Protein AF-P74249-F1 (afdb_monomer)

Mean predicted aligned error: 11.39 Å

pLDDT: mean 85.68, std 11.91, range [49.97, 97.62]

Sequence (117 aa):
MSPPLPLLLPSSQTAVSQDLPASPNYFRPVFFSTFLTIFLAEMGDKTQLSTLLISAESQSPWVVFAGSALALISTSLLGVSLGYWIARRLDPQILDFSVALLLLLIAGLLMGDVVSA

Organism: Synechocystis sp. (strain ATCC 27184 / PCC 6803 / Kazusa) (NCBI:txid1111708)

Radius of gyration: 23.81 Å; Cα contacts (8 Å, |Δi|>4): 15; chains: 1; bounding box: 55×39×74 Å

Foldseek 3Di:
DDDPDPPPDPPDDDPVCPVVDPDPDCVVVVVVVVCVVVCVVCPPPPLVVVLVVCLVPDPCNVVSVVVSVVVVVVVVVVVVVVVVVVVVVDDPVVVVVVVVVVVVVVVVVVVVVVVVD

Structure (mmCIF, N/CA/C/O backbone):
data_AF-P74249-F1
#
_entry.id   AF-P74249-F1
#
loop_
_atom_site.group_PDB
_atom_site.id
_atom_site.type_symbol
_atom_site.label_atom_id
_atom_site.label_alt_id
_atom_site.label_comp_id
_atom_site.label_asym_id
_atom_site.label_entity_id
_atom_site.label_seq_id
_atom_site.pdbx_PDB_ins_code
_atom_site.Cartn_x
_atom_site.Cartn_y
_atom_site.Cartn_z
_atom_site.occupancy
_atom_site.B_iso_or_equiv
_atom_site.auth_seq_id
_atom_site.auth_comp_id
_atom_site.auth_asym_id
_atom_site.auth_atom_id
_atom_site.pdbx_PDB_model_num
ATOM 1 N N . MET A 1 1 ? 41.180 -18.998 -50.262 1.00 66.69 1 MET A N 1
ATOM 2 C CA . MET A 1 1 ? 39.870 -18.436 -49.874 1.00 66.69 1 MET A CA 1
ATOM 3 C C . MET A 1 1 ? 39.304 -19.320 -48.780 1.00 66.69 1 MET A C 1
ATOM 5 O O . MET A 1 1 ? 38.810 -20.397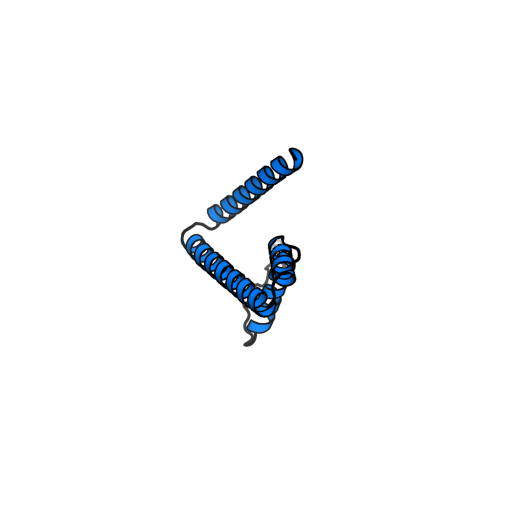 -49.081 1.00 66.69 1 MET A O 1
ATOM 9 N N . SER A 1 2 ? 39.490 -18.942 -47.517 1.00 71.56 2 SER A N 1
ATOM 10 C CA . SER A 1 2 ? 38.804 -19.592 -46.397 1.00 71.56 2 SER A CA 1
ATOM 11 C C . SER A 1 2 ? 37.322 -19.196 -46.428 1.00 71.56 2 SER A C 1
ATOM 13 O O . SER A 1 2 ? 37.023 -18.047 -46.767 1.00 71.56 2 SER A O 1
ATOM 15 N N . PRO A 1 3 ? 36.388 -20.111 -46.120 1.00 73.88 3 PRO A N 1
ATOM 16 C CA . PRO A 1 3 ? 34.991 -19.733 -45.947 1.00 73.88 3 PRO A CA 1
ATOM 17 C C . PRO A 1 3 ? 34.874 -18.707 -44.801 1.00 73.88 3 PRO A C 1
ATOM 19 O O . PRO A 1 3 ? 35.666 -18.772 -43.853 1.00 73.88 3 PRO A O 1
ATOM 22 N N . PRO A 1 4 ? 33.930 -17.750 -44.866 1.00 72.62 4 PRO A N 1
ATOM 23 C CA . PRO A 1 4 ? 33.693 -16.827 -43.762 1.00 72.62 4 PRO A CA 1
ATOM 24 C C . PRO A 1 4 ? 33.291 -17.616 -42.508 1.00 72.62 4 PRO A C 1
ATOM 26 O O . PRO A 1 4 ? 32.496 -18.553 -42.590 1.00 72.62 4 PRO A O 1
ATOM 29 N N . LEU A 1 5 ? 33.871 -17.256 -41.357 1.00 79.25 5 LEU A N 1
ATOM 30 C CA . LEU A 1 5 ? 33.552 -17.878 -40.069 1.00 79.25 5 LEU A CA 1
ATOM 31 C C . LEU A 1 5 ? 32.036 -17.794 -39.803 1.00 79.25 5 LEU A C 1
ATOM 33 O O . LEU A 1 5 ? 31.456 -16.722 -39.998 1.00 79.25 5 LEU A O 1
ATOM 37 N N . PRO A 1 6 ? 31.389 -18.872 -39.322 1.00 74.06 6 PRO A N 1
ATOM 38 C CA . PRO A 1 6 ? 30.015 -18.789 -38.857 1.00 74.06 6 PRO A CA 1
ATOM 39 C C . PRO A 1 6 ? 29.952 -17.839 -37.658 1.00 74.06 6 PRO A C 1
ATOM 41 O O . PRO A 1 6 ? 30.642 -18.026 -36.656 1.00 74.06 6 PRO A O 1
ATOM 44 N N . LEU A 1 7 ? 29.140 -16.793 -37.794 1.00 75.44 7 LEU A N 1
ATOM 45 C CA . LEU A 1 7 ? 28.845 -15.828 -36.744 1.00 75.44 7 LEU A CA 1
ATOM 46 C C . LEU A 1 7 ? 28.206 -16.598 -35.577 1.00 75.44 7 LEU A C 1
ATOM 48 O O . LEU A 1 7 ? 27.080 -17.083 -35.695 1.00 75.44 7 LEU A O 1
ATOM 52 N N . LEU A 1 8 ? 28.935 -16.754 -34.470 1.00 71.69 8 LEU A N 1
ATOM 53 C CA . LEU A 1 8 ? 28.387 -17.254 -33.211 1.00 71.69 8 LEU A CA 1
ATOM 54 C C . LEU A 1 8 ? 27.353 -16.237 -32.720 1.00 71.69 8 LEU A C 1
ATOM 56 O O . LEU A 1 8 ? 27.682 -15.269 -32.038 1.00 71.69 8 LEU A O 1
ATOM 60 N N . LEU A 1 9 ? 26.098 -16.431 -33.118 1.00 69.88 9 LEU A N 1
ATOM 61 C CA . LEU A 1 9 ? 24.970 -15.760 -32.491 1.00 69.88 9 LEU A CA 1
ATOM 62 C C . LEU A 1 9 ? 25.000 -16.130 -31.000 1.00 69.88 9 LEU A C 1
ATOM 64 O O . LE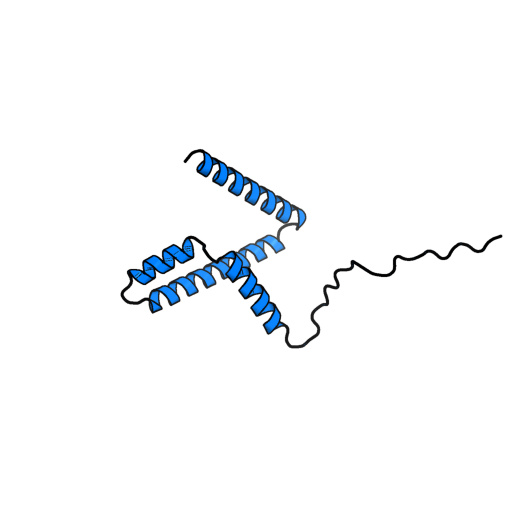U A 1 9 ? 25.159 -17.314 -30.689 1.00 69.88 9 LEU A O 1
ATOM 68 N N . PRO A 1 10 ? 24.870 -15.166 -30.074 1.00 67.56 10 PRO A N 1
ATOM 69 C CA . PRO A 1 10 ? 24.841 -15.468 -28.652 1.00 67.56 10 PRO A CA 1
ATOM 70 C C . PRO A 1 10 ? 23.627 -16.355 -28.365 1.00 67.56 10 PRO A C 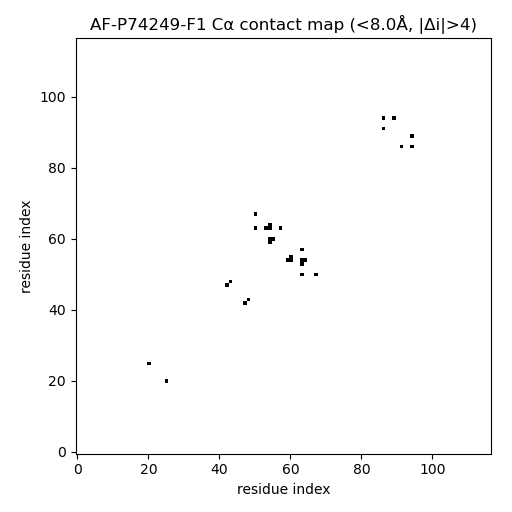1
ATOM 72 O O . PRO A 1 10 ? 22.475 -15.925 -28.417 1.00 67.56 10 PRO A O 1
ATOM 75 N N . SER A 1 11 ? 23.893 -17.630 -28.100 1.00 64.06 11 SER A N 1
ATOM 76 C CA . SER A 1 11 ? 22.898 -18.589 -27.655 1.00 64.06 11 SER A CA 1
ATOM 77 C C . SER A 1 11 ? 22.524 -18.273 -26.210 1.00 64.06 11 SER A C 1
ATOM 79 O O . SER A 1 11 ? 23.283 -18.587 -25.296 1.00 64.06 11 SER A O 1
ATOM 81 N N . SER A 1 12 ? 21.318 -17.727 -26.035 1.00 63.97 12 SER A N 1
ATOM 82 C CA . SER A 1 12 ? 20.478 -17.795 -24.829 1.00 63.97 12 SER A CA 1
ATOM 83 C C . SER A 1 12 ? 21.000 -17.166 -23.524 1.00 63.97 12 SER A C 1
ATOM 85 O O . SER A 1 12 ? 21.996 -17.617 -22.965 1.00 63.97 12 SER A O 1
ATOM 87 N N . GLN A 1 13 ? 20.144 -16.290 -22.962 1.00 55.94 13 GLN A N 1
ATOM 88 C CA . GLN A 1 13 ? 20.117 -15.709 -21.598 1.00 55.94 13 GLN A CA 1
ATOM 89 C C . GLN A 1 13 ? 20.754 -14.307 -21.547 1.00 55.94 13 GLN A C 1
ATOM 91 O O . GLN A 1 13 ? 21.949 -14.163 -21.745 1.00 55.94 13 GLN A O 1
ATOM 96 N N . THR A 1 14 ? 20.011 -13.204 -21.405 1.00 49.97 14 THR A N 1
ATOM 97 C CA . THR A 1 14 ? 18.953 -12.946 -20.409 1.00 49.97 14 THR A CA 1
ATOM 98 C C . THR A 1 14 ? 17.772 -12.191 -21.034 1.00 49.97 14 THR A C 1
ATOM 100 O O . THR A 1 14 ? 17.486 -11.046 -20.693 1.00 49.97 14 THR A O 1
ATOM 103 N N . ALA A 1 15 ? 17.054 -12.810 -21.970 1.00 52.28 15 ALA A N 1
ATOM 104 C CA . ALA A 1 15 ? 15.657 -12.426 -22.120 1.00 52.28 15 ALA A CA 1
ATOM 105 C C . ALA A 1 15 ? 14.995 -12.883 -20.820 1.00 52.28 15 ALA A C 1
ATOM 107 O O . ALA A 1 15 ? 14.898 -14.085 -20.585 1.00 52.28 15 ALA A O 1
ATOM 108 N N . VAL A 1 16 ? 14.632 -11.949 -19.936 1.00 53.28 16 VAL A N 1
ATOM 109 C CA . VAL A 1 16 ? 13.617 -12.232 -18.921 1.00 53.28 16 VAL A CA 1
ATOM 110 C C . VAL A 1 16 ? 12.434 -12.721 -19.737 1.00 53.28 16 VAL A C 1
ATOM 112 O O . VAL A 1 16 ? 11.786 -11.924 -20.415 1.00 53.28 16 VAL A O 1
ATOM 115 N N . SER A 1 17 ? 12.227 -14.035 -19.787 1.00 51.91 17 SER A N 1
ATOM 116 C CA . SER A 1 17 ? 10.995 -14.590 -20.298 1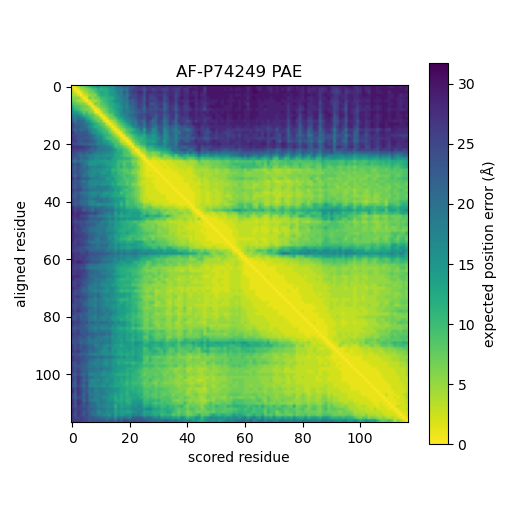.00 51.91 17 SER A CA 1
ATOM 117 C C . SER A 1 17 ? 9.941 -14.094 -19.325 1.00 51.91 17 SER A C 1
ATOM 119 O O . SER A 1 17 ? 9.703 -14.651 -18.258 1.00 51.91 17 SER A O 1
ATOM 121 N N . GLN A 1 18 ? 9.367 -12.942 -19.664 1.00 58.56 18 GLN A N 1
ATOM 122 C CA . GLN A 1 18 ? 8.068 -12.518 -19.197 1.00 58.56 18 GLN A CA 1
ATOM 123 C C . GLN A 1 18 ? 7.125 -13.550 -19.815 1.00 58.56 18 GLN A C 1
ATOM 125 O O . GLN A 1 18 ? 6.517 -13.308 -20.854 1.00 58.56 18 GLN A O 1
ATOM 130 N N . ASP A 1 19 ? 7.150 -14.765 -19.260 1.00 59.84 19 ASP A N 1
ATOM 131 C CA . ASP A 1 19 ? 6.312 -15.875 -19.661 1.00 59.84 19 ASP A CA 1
ATOM 132 C C . ASP A 1 19 ? 4.904 -15.372 -19.432 1.00 59.84 19 ASP A C 1
ATOM 134 O O . ASP A 1 19 ? 4.427 -15.337 -18.295 1.00 59.84 19 ASP A O 1
ATOM 138 N N . LEU A 1 20 ? 4.298 -14.847 -20.504 1.00 64.06 20 LEU A N 1
ATOM 139 C CA . LEU A 1 20 ? 2.982 -14.264 -20.420 1.00 64.06 20 LEU A CA 1
ATOM 140 C C . LEU A 1 20 ? 2.096 -15.404 -19.936 1.00 64.06 20 LEU A C 1
ATOM 142 O O . LEU A 1 20 ? 2.036 -16.454 -20.584 1.00 64.06 20 LEU A O 1
ATOM 146 N N . PRO A 1 21 ? 1.497 -15.247 -18.759 1.00 56.50 21 PRO A N 1
ATOM 147 C CA . PRO A 1 21 ? 0.953 -16.378 -18.066 1.00 56.50 21 PRO A CA 1
ATOM 148 C C . PRO A 1 21 ? -0.236 -16.980 -18.859 1.00 56.50 21 PRO A C 1
ATOM 150 O O . PRO A 1 21 ? -1.337 -16.438 -18.837 1.00 56.50 21 PRO A O 1
ATOM 153 N N . ALA A 1 22 ? -0.023 -18.108 -19.557 1.00 63.94 22 ALA A N 1
ATOM 154 C CA . ALA A 1 22 ? -1.002 -18.806 -20.415 1.00 63.94 22 ALA A CA 1
ATOM 155 C C . ALA A 1 22 ? -1.697 -20.029 -19.759 1.00 63.94 22 ALA A C 1
ATOM 157 O O . ALA A 1 22 ? -2.372 -20.812 -20.419 1.00 63.94 22 ALA A O 1
ATOM 158 N N . SER A 1 23 ? -1.541 -20.218 -18.451 1.00 66.25 23 SER A N 1
ATOM 159 C CA . SER A 1 23 ? -2.372 -21.084 -17.598 1.00 66.25 23 SER A CA 1
ATOM 160 C C . SER A 1 23 ? -3.687 -20.421 -17.102 1.00 66.25 23 SER A C 1
ATOM 162 O O . SER A 1 23 ? -3.722 -19.259 -16.719 1.00 66.25 23 SER A O 1
ATOM 164 N N . PRO A 1 24 ? -4.800 -21.149 -16.970 1.00 71.06 24 PRO A N 1
ATOM 165 C CA . PRO A 1 24 ? -6.086 -20.581 -16.535 1.00 71.06 24 PRO A CA 1
ATOM 166 C C . PRO A 1 24 ? -6.166 -20.123 -15.055 1.00 71.06 24 PRO A C 1
ATOM 168 O O . PRO A 1 24 ? -7.209 -19.636 -14.635 1.00 71.06 24 PRO A O 1
ATOM 171 N N . ASN A 1 25 ? -5.097 -20.244 -14.248 1.00 76.44 25 ASN A N 1
ATOM 172 C CA . ASN A 1 25 ? -5.138 -20.074 -12.781 1.00 76.44 25 ASN A CA 1
ATOM 173 C C . ASN A 1 25 ? -4.071 -19.116 -12.193 1.00 76.44 25 ASN A C 1
ATOM 175 O O . ASN A 1 25 ? -3.500 -19.407 -11.141 1.00 76.44 25 ASN A O 1
ATOM 179 N N . TYR A 1 26 ? -3.799 -17.958 -12.805 1.00 79.19 26 TYR A N 1
ATOM 180 C CA . TYR A 1 26 ? -2.811 -17.001 -12.252 1.00 79.19 26 TYR A CA 1
ATOM 181 C C . TYR A 1 26 ? -3.296 -16.134 -11.106 1.00 79.19 26 TYR A C 1
ATOM 183 O O . TYR A 1 26 ? -2.483 -15.505 -10.434 1.00 79.19 26 TYR A O 1
ATOM 191 N N . PHE A 1 27 ? -4.596 -16.132 -10.830 1.00 86.19 27 PHE A N 1
ATOM 192 C CA . PHE A 1 27 ? -5.130 -15.368 -9.713 1.00 86.19 27 PHE A CA 1
ATOM 193 C C . PHE A 1 27 ? -4.459 -15.756 -8.389 1.00 86.19 27 PHE A C 1
ATOM 195 O O . PHE A 1 27 ? -4.070 -14.882 -7.627 1.00 86.19 27 PHE A O 1
ATOM 202 N N . ARG A 1 28 ? -4.257 -17.058 -8.137 1.00 87.12 28 ARG A N 1
ATOM 203 C CA . ARG A 1 28 ? -3.639 -17.548 -6.893 1.00 87.12 28 ARG A CA 1
ATOM 204 C C . ARG A 1 28 ? -2.193 -17.058 -6.726 1.00 87.12 28 ARG A C 1
ATOM 206 O O . ARG A 1 28 ? -1.929 -16.437 -5.701 1.00 87.12 28 ARG A O 1
ATOM 213 N N 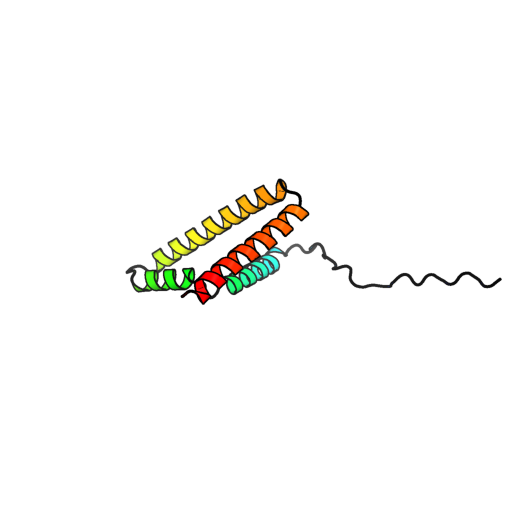. PRO A 1 29 ? -1.262 -17.292 -7.672 1.00 89.31 29 PRO A N 1
ATOM 214 C CA . PRO A 1 29 ? 0.113 -16.827 -7.514 1.00 89.31 29 PRO A CA 1
ATOM 215 C C . PRO A 1 29 ? 0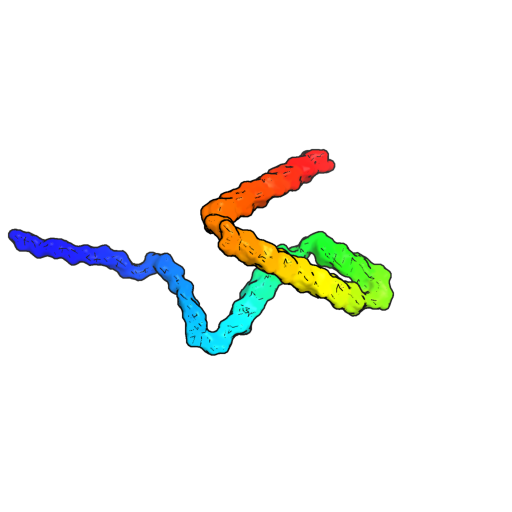.214 -15.301 -7.446 1.00 89.31 29 PRO A C 1
ATOM 217 O O . PRO A 1 29 ? 0.928 -14.812 -6.580 1.00 89.31 29 PRO A O 1
ATOM 220 N N . VAL A 1 30 ? -0.539 -14.558 -8.268 1.00 88.06 30 VAL A N 1
ATOM 221 C CA . VAL A 1 30 ? -0.528 -13.083 -8.240 1.00 88.06 30 VAL A CA 1
ATOM 222 C C . VAL A 1 30 ? -1.086 -12.549 -6.920 1.00 88.06 30 VAL A C 1
ATOM 224 O O . VAL A 1 30 ? -0.493 -11.664 -6.312 1.00 88.06 30 VAL A O 1
ATOM 227 N N . PHE A 1 31 ? -2.189 -13.118 -6.430 1.00 89.62 31 PHE A N 1
ATOM 228 C CA . PHE A 1 31 ? -2.763 -12.746 -5.139 1.00 89.62 31 PHE A CA 1
ATOM 229 C C . PHE A 1 31 ? -1.761 -12.961 -4.004 1.00 89.62 31 PHE A C 1
ATOM 231 O O . PHE A 1 31 ? -1.508 -12.038 -3.237 1.00 89.62 31 PHE A O 1
ATOM 238 N N . PHE A 1 32 ? -1.163 -14.153 -3.911 1.00 93.25 32 PHE A N 1
ATOM 239 C CA . PHE A 1 32 ? -0.210 -14.456 -2.844 1.00 93.25 32 PHE A CA 1
ATOM 240 C C . PHE A 1 32 ? 1.076 -13.636 -2.958 1.00 93.25 32 PHE A C 1
ATOM 242 O O . PHE A 1 32 ? 1.566 -13.176 -1.930 1.00 93.25 32 PHE A O 1
ATOM 249 N N . SER A 1 33 ? 1.606 -13.411 -4.166 1.00 92.94 33 SER A N 1
ATOM 250 C CA . SER A 1 33 ? 2.798 -12.579 -4.344 1.00 92.94 33 SER A CA 1
ATOM 251 C C . SER A 1 33 ? 2.528 -11.139 -3.928 1.00 92.94 33 SER A C 1
ATOM 253 O O . SER A 1 33 ? 3.266 -10.590 -3.120 1.00 92.94 33 SER A O 1
ATOM 255 N N . THR A 1 34 ? 1.438 -10.541 -4.414 1.00 89.38 34 THR A N 1
ATOM 256 C CA . THR A 1 34 ? 1.094 -9.154 -4.091 1.00 89.38 34 THR A CA 1
ATOM 257 C C . THR A 1 34 ? 0.752 -9.001 -2.612 1.00 89.38 34 THR A C 1
ATOM 259 O O . THR A 1 34 ? 1.251 -8.076 -1.977 1.00 89.38 34 THR A O 1
ATOM 262 N N . PHE A 1 35 ? -0.031 -9.924 -2.043 1.00 89.56 35 PHE A N 1
ATOM 263 C CA . PHE A 1 35 ? -0.346 -9.925 -0.616 1.00 89.56 35 PHE A CA 1
ATOM 264 C C . PHE A 1 35 ? 0.922 -9.997 0.229 1.00 89.56 35 PHE A C 1
ATOM 266 O O . PHE A 1 35 ? 1.103 -9.162 1.105 1.00 89.56 35 PHE A O 1
ATOM 273 N N . LEU A 1 36 ? 1.813 -10.955 -0.041 1.00 93.88 36 LEU A N 1
ATOM 274 C CA . LEU A 1 36 ? 3.013 -11.141 0.768 1.00 93.88 36 LEU A CA 1
ATOM 275 C C . LEU A 1 36 ? 3.980 -9.960 0.630 1.00 93.88 36 LEU A C 1
ATOM 277 O O . LEU A 1 36 ? 4.529 -9.514 1.632 1.00 93.88 36 LEU A O 1
ATOM 281 N N . THR A 1 37 ? 4.160 -9.424 -0.581 1.00 92.25 37 THR A N 1
ATOM 282 C CA . THR A 1 37 ? 4.997 -8.239 -0.811 1.00 92.25 37 THR A CA 1
ATOM 283 C C . THR A 1 37 ? 4.475 -7.027 -0.045 1.00 92.25 37 THR A C 1
ATOM 285 O O . THR A 1 37 ? 5.254 -6.385 0.652 1.00 92.25 37 THR A O 1
ATOM 288 N N . ILE A 1 38 ? 3.174 -6.729 -0.130 1.00 88.06 38 ILE A N 1
ATOM 289 C CA . ILE A 1 38 ? 2.578 -5.587 0.581 1.00 88.06 38 ILE A CA 1
ATOM 290 C C . ILE A 1 38 ? 2.592 -5.832 2.092 1.00 88.06 38 ILE A C 1
ATOM 292 O O . ILE A 1 38 ? 2.988 -4.955 2.849 1.00 88.06 38 ILE A O 1
ATOM 296 N N . PHE A 1 39 ? 2.230 -7.036 2.537 1.00 88.25 39 PHE A N 1
ATOM 297 C CA . PHE A 1 39 ? 2.218 -7.397 3.952 1.00 88.25 39 PHE A CA 1
ATOM 298 C C . PHE A 1 39 ? 3.596 -7.225 4.592 1.00 88.25 39 PHE A C 1
ATOM 300 O O . PHE A 1 39 ? 3.708 -6.619 5.652 1.00 88.25 39 PHE A O 1
ATOM 307 N N . LEU A 1 40 ? 4.653 -7.722 3.944 1.00 90.75 40 LEU A N 1
ATOM 308 C CA . LEU A 1 40 ? 6.019 -7.550 4.437 1.00 90.75 40 LEU A CA 1
ATOM 309 C C . LEU A 1 40 ? 6.482 -6.092 4.370 1.00 90.75 40 LEU A C 1
ATOM 311 O O . LEU A 1 40 ? 7.206 -5.665 5.262 1.00 90.75 40 LEU A O 1
ATOM 315 N N . ALA A 1 41 ? 6.070 -5.338 3.347 1.00 88.19 41 ALA A N 1
ATOM 316 C CA . ALA A 1 41 ? 6.397 -3.919 3.230 1.00 88.19 41 ALA A CA 1
ATOM 317 C C . ALA A 1 41 ? 5.730 -3.066 4.324 1.00 88.19 41 ALA A C 1
ATOM 319 O O . ALA A 1 41 ? 6.321 -2.084 4.763 1.00 88.19 41 ALA A O 1
ATOM 320 N N . GLU A 1 42 ? 4.528 -3.438 4.771 1.00 85.19 42 GLU A N 1
ATOM 321 C CA . GLU A 1 42 ? 3.789 -2.705 5.807 1.00 85.19 42 GLU A CA 1
ATOM 322 C C . GLU A 1 42 ? 4.002 -3.238 7.233 1.00 85.19 42 GLU A C 1
ATOM 324 O O . GLU A 1 42 ? 3.636 -2.566 8.199 1.00 85.19 42 GLU A O 1
ATOM 329 N N . MET A 1 43 ? 4.580 -4.431 7.403 1.00 84.31 43 MET A N 1
ATOM 330 C CA . MET A 1 43 ? 4.841 -5.033 8.716 1.00 84.31 43 MET A CA 1
ATOM 331 C C . MET A 1 43 ? 5.719 -4.127 9.586 1.00 84.31 43 MET A C 1
ATOM 333 O O . MET A 1 43 ? 6.886 -3.887 9.285 1.00 84.31 43 MET A O 1
ATOM 337 N N . GLY A 1 44 ? 5.160 -3.671 10.710 1.00 79.62 44 GLY A N 1
ATOM 338 C CA . GLY A 1 44 ? 5.848 -2.781 11.646 1.00 79.62 44 GLY A CA 1
ATOM 339 C C . GLY A 1 44 ? 5.683 -1.290 11.356 1.00 79.62 44 GLY A C 1
ATOM 340 O O . GLY A 1 44 ? 6.372 -0.482 11.980 1.00 79.62 44 GLY A O 1
ATOM 341 N N . ASP A 1 45 ? 4.771 -0.901 10.461 1.00 88.56 45 ASP A N 1
ATOM 342 C CA . ASP A 1 45 ? 4.448 0.511 10.271 1.00 88.56 45 ASP A CA 1
ATOM 343 C C . ASP A 1 45 ? 3.789 1.128 11.525 1.00 88.56 45 ASP A C 1
ATOM 345 O O . ASP A 1 45 ? 3.063 0.479 12.288 1.00 88.56 45 ASP A O 1
ATOM 349 N N . LYS A 1 46 ? 4.002 2.433 11.718 1.00 85.69 46 LYS A N 1
ATOM 350 C CA . LYS A 1 46 ? 3.406 3.233 12.797 1.00 85.69 46 LYS A CA 1
ATOM 351 C C . LYS A 1 46 ? 1.879 3.147 12.789 1.00 85.69 46 LYS A C 1
ATOM 353 O O . LYS A 1 46 ? 1.265 3.175 13.857 1.00 85.69 46 LYS A O 1
ATOM 358 N N . THR A 1 47 ? 1.265 2.974 11.617 1.00 88.44 47 THR A N 1
ATOM 359 C CA . THR A 1 47 ? -0.184 2.777 11.481 1.00 88.44 47 THR A CA 1
ATOM 360 C C . THR A 1 47 ? -0.657 1.485 12.154 1.00 88.44 47 THR A C 1
ATOM 362 O O . THR A 1 47 ? -1.726 1.468 12.771 1.00 88.44 47 THR A O 1
ATOM 365 N N . GLN A 1 48 ? 0.147 0.415 12.121 1.00 89.75 48 GLN A N 1
ATOM 366 C CA . GLN A 1 48 ? -0.179 -0.849 12.790 1.00 89.75 48 GLN A CA 1
ATOM 367 C C . GLN A 1 48 ? -0.150 -0.694 14.311 1.00 89.75 48 GLN A C 1
ATOM 369 O O . GLN A 1 48 ? -1.087 -1.129 14.976 1.00 89.75 48 GLN A O 1
ATOM 374 N N . LEU A 1 49 ? 0.864 -0.011 14.860 1.00 90.31 49 LEU A N 1
ATOM 375 C CA . LEU A 1 49 ? 0.935 0.284 16.297 1.00 90.31 49 LEU A CA 1
ATOM 376 C C . LEU A 1 49 ? -0.217 1.185 16.752 1.00 90.31 49 LEU A C 1
ATOM 378 O O . LEU A 1 49 ? -0.840 0.903 17.770 1.00 90.31 49 LEU A O 1
ATOM 382 N N . SER A 1 50 ? -0.547 2.224 15.980 1.00 91.00 50 SER A N 1
ATOM 383 C CA . SER A 1 50 ? -1.694 3.091 16.271 1.00 91.00 50 SER A CA 1
ATOM 384 C C . SER A 1 50 ? -3.007 2.302 16.290 1.00 91.00 50 SER A C 1
ATOM 386 O O . SER A 1 50 ? -3.781 2.417 17.238 1.00 91.00 50 SER A O 1
ATOM 388 N N . THR A 1 51 ? -3.222 1.430 15.302 1.00 91.12 51 THR A N 1
ATOM 389 C CA . THR A 1 51 ? -4.411 0.566 15.238 1.00 91.12 51 THR A CA 1
ATOM 390 C C . THR A 1 51 ? -4.464 -0.408 16.415 1.00 91.12 51 THR A C 1
ATOM 392 O O . THR A 1 51 ? -5.533 -0.620 16.986 1.00 91.12 51 THR A O 1
ATOM 395 N N . LEU A 1 52 ? -3.320 -0.973 16.816 1.00 89.56 52 LEU A N 1
ATOM 396 C CA . LEU A 1 52 ? -3.213 -1.859 17.976 1.00 89.56 52 LEU A CA 1
ATOM 397 C C . LEU A 1 52 ? -3.567 -1.135 19.278 1.00 89.56 52 LEU A C 1
ATOM 399 O O . LEU A 1 52 ? -4.332 -1.670 20.074 1.00 89.56 52 LEU A O 1
ATOM 403 N N . LEU A 1 53 ? -3.060 0.086 19.472 1.00 91.00 53 LEU A N 1
ATOM 404 C CA . LEU A 1 53 ? -3.365 0.914 20.642 1.00 91.00 53 LEU A CA 1
ATOM 405 C C . LEU A 1 53 ? -4.852 1.283 20.695 1.00 91.00 53 LEU A C 1
ATOM 407 O O . LEU A 1 53 ? -5.497 1.083 21.720 1.00 91.00 53 LEU A O 1
ATOM 411 N N . ILE A 1 54 ? -5.424 1.723 19.570 1.00 90.75 54 ILE A N 1
ATOM 412 C CA . ILE A 1 54 ? -6.861 2.017 19.464 1.00 90.75 54 ILE A CA 1
ATOM 413 C C . ILE A 1 54 ? -7.689 0.757 19.747 1.00 90.75 54 ILE A C 1
ATOM 415 O O . ILE A 1 54 ? -8.707 0.821 20.431 1.00 90.75 54 ILE A O 1
ATOM 419 N N . SER A 1 55 ? -7.255 -0.406 19.255 1.00 90.81 55 SER A N 1
ATOM 420 C CA . SER A 1 55 ? -7.927 -1.677 19.527 1.00 90.81 55 SER A CA 1
ATOM 421 C C . SER A 1 55 ? -7.802 -2.112 20.987 1.00 90.81 55 SER A C 1
ATOM 423 O O . SER A 1 55 ? -8.711 -2.776 21.476 1.00 90.81 55 SER A O 1
ATOM 425 N N . ALA A 1 56 ? -6.699 -1.782 21.661 1.00 88.31 56 ALA A N 1
ATOM 426 C CA . ALA A 1 56 ? -6.470 -2.116 23.063 1.00 88.31 56 ALA A CA 1
ATOM 427 C C . ALA A 1 56 ? -7.326 -1.260 24.011 1.00 88.31 56 ALA A C 1
ATOM 429 O O . ALA A 1 56 ? -7.772 -1.760 25.041 1.00 88.31 56 ALA A O 1
ATOM 430 N N . GLU A 1 57 ? -7.592 0.000 23.657 1.00 86.69 57 GLU A N 1
ATOM 431 C CA . GLU A 1 57 ? -8.469 0.890 24.433 1.00 86.69 57 GLU A CA 1
ATOM 432 C C . GLU A 1 57 ? -9.958 0.770 24.058 1.00 86.69 57 GLU A C 1
ATOM 434 O O . GLU A 1 57 ? -10.835 1.197 24.812 1.00 86.69 57 GLU A O 1
ATOM 439 N N . SER A 1 58 ? -10.277 0.176 22.905 1.00 84.50 58 SER A N 1
ATOM 440 C CA . SER A 1 58 ? -11.658 0.034 22.444 1.00 84.50 58 SER A CA 1
ATOM 441 C C . SER A 1 58 ? -12.392 -1.115 23.135 1.00 84.50 58 SER A C 1
ATOM 443 O O . SER A 1 58 ? -11.918 -2.247 23.200 1.00 84.50 58 SER A O 1
ATOM 445 N N . GLN A 1 59 ? -13.636 -0.860 23.546 1.00 80.50 59 GLN A N 1
ATOM 446 C CA . GLN A 1 59 ? -14.543 -1.894 24.063 1.00 80.50 59 GLN A CA 1
ATOM 447 C C . GLN A 1 59 ? -15.006 -2.884 22.974 1.00 80.50 59 GLN A C 1
ATOM 449 O O . GLN A 1 59 ? -15.599 -3.917 23.284 1.00 80.50 59 GLN A O 1
ATOM 454 N N . SER A 1 60 ? -14.746 -2.584 21.695 1.00 87.62 60 SER A N 1
ATOM 455 C CA . SER A 1 60 ? -15.162 -3.391 20.545 1.00 87.62 60 SER A CA 1
ATOM 456 C C . SER A 1 60 ? -14.028 -3.540 19.511 1.00 87.62 60 SER A C 1
ATOM 458 O O . SER A 1 60 ? -14.048 -2.873 18.470 1.00 87.62 60 SER A O 1
ATOM 460 N N . PRO A 1 61 ? -13.050 -4.439 19.735 1.00 86.06 61 PRO A N 1
ATOM 461 C CA . PRO A 1 61 ? -11.878 -4.598 18.862 1.00 86.06 61 PRO A CA 1
ATOM 462 C C . PRO A 1 61 ? -12.237 -4.978 17.415 1.00 86.06 61 PRO A C 1
ATOM 464 O O . PRO A 1 61 ? -11.577 -4.555 16.468 1.00 86.06 61 PRO A O 1
ATOM 467 N N . TRP A 1 62 ? -13.342 -5.701 17.214 1.00 89.62 62 TRP A N 1
ATOM 468 C CA . TRP A 1 62 ? -13.841 -6.056 15.881 1.00 89.62 62 TRP A CA 1
ATOM 469 C C . TRP A 1 62 ? -14.251 -4.845 15.034 1.00 89.62 62 TRP A C 1
ATOM 471 O O . TRP A 1 62 ? -14.085 -4.864 13.816 1.00 89.62 62 TRP A O 1
ATOM 481 N N . VAL A 1 63 ? -14.758 -3.780 15.662 1.00 91.56 63 VAL A N 1
ATOM 482 C CA . VAL A 1 63 ? -15.135 -2.542 14.960 1.00 91.56 63 VAL A CA 1
ATOM 483 C C . VAL A 1 63 ? -13.886 -1.784 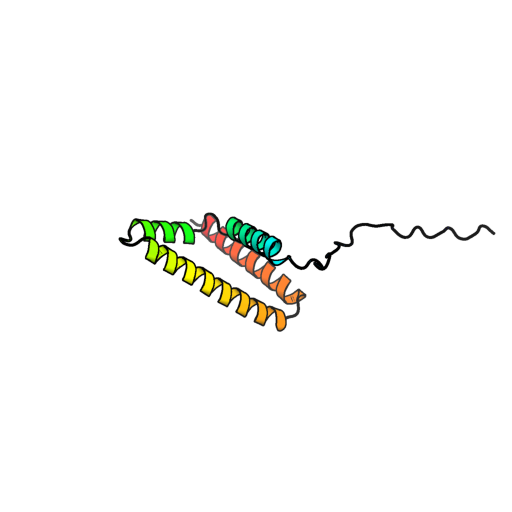14.522 1.00 91.56 63 VAL A C 1
ATOM 485 O O . VAL A 1 63 ? -13.837 -1.289 13.398 1.00 91.56 63 VAL A O 1
ATOM 488 N N . VAL A 1 64 ? -12.856 -1.750 15.373 1.00 90.81 64 VAL A N 1
ATOM 489 C CA . VAL A 1 64 ? -11.557 -1.148 15.038 1.00 90.81 64 VAL A CA 1
ATOM 490 C C . VAL A 1 64 ? -10.917 -1.886 13.867 1.00 90.81 64 VAL A C 1
ATOM 492 O O . VAL A 1 64 ? -10.473 -1.242 12.922 1.00 90.81 64 VAL A O 1
ATOM 495 N N . PHE A 1 65 ? -10.948 -3.223 13.882 1.00 89.25 65 PHE A N 1
ATOM 496 C CA . PHE A 1 65 ? -10.468 -4.045 12.772 1.00 89.25 65 PHE A CA 1
ATOM 497 C C . PHE A 1 65 ? -11.215 -3.758 11.462 1.00 89.25 65 PHE A C 1
ATOM 499 O O . PHE A 1 65 ? -10.591 -3.546 10.427 1.00 89.25 65 PHE A O 1
ATOM 506 N N . ALA A 1 66 ? -12.550 -3.721 11.490 1.00 93.00 66 ALA A N 1
ATOM 507 C CA . ALA A 1 66 ? -13.337 -3.434 10.293 1.00 93.00 66 ALA A CA 1
ATOM 508 C C . ALA A 1 66 ? -13.073 -2.014 9.760 1.00 93.00 66 ALA A C 1
ATOM 510 O O . ALA A 1 66 ? -12.935 -1.822 8.551 1.00 93.00 66 ALA A O 1
ATOM 511 N N . GLY A 1 67 ? -12.965 -1.029 10.656 1.00 93.00 67 GLY A N 1
ATOM 512 C CA . GLY A 1 67 ? -12.665 0.356 10.307 1.00 93.00 67 GLY A CA 1
ATOM 513 C C . GLY A 1 67 ? -11.277 0.523 9.689 1.00 93.00 67 GLY A C 1
ATOM 514 O O . GLY A 1 67 ? -11.156 1.142 8.633 1.00 93.00 67 GLY A O 1
ATOM 515 N N . SER A 1 68 ? -10.241 -0.065 10.294 1.00 91.50 68 SER A N 1
ATOM 516 C CA . SER A 1 68 ? -8.872 0.003 9.772 1.00 91.50 68 SER A CA 1
ATOM 517 C C . SER A 1 68 ? -8.722 -0.756 8.453 1.00 91.50 68 SER A C 1
ATOM 519 O O . SER A 1 68 ? -8.110 -0.236 7.521 1.00 91.50 68 SER A O 1
ATOM 521 N N . ALA A 1 69 ? -9.353 -1.926 8.315 1.00 90.62 69 ALA A N 1
ATOM 522 C CA . ALA A 1 69 ? -9.372 -2.676 7.062 1.00 90.62 69 ALA A CA 1
ATOM 523 C C . ALA A 1 69 ? -10.043 -1.881 5.928 1.00 90.62 69 ALA A C 1
ATOM 525 O O . ALA A 1 69 ? -9.506 -1.802 4.823 1.00 90.62 69 ALA A O 1
ATOM 526 N N . LEU A 1 70 ? -11.190 -1.246 6.195 1.00 94.94 70 LEU A N 1
ATOM 527 C CA . LEU A 1 70 ? -11.866 -0.389 5.218 1.00 94.94 70 LEU A CA 1
ATOM 528 C C . LEU A 1 70 ? -11.037 0.845 4.858 1.00 94.94 70 LEU A C 1
ATOM 530 O O . LEU A 1 70 ? -10.989 1.219 3.684 1.00 94.94 70 LEU A O 1
ATOM 534 N N . ALA A 1 71 ? -10.376 1.463 5.837 1.00 92.12 71 ALA A N 1
ATOM 535 C CA . ALA A 1 71 ? -9.494 2.599 5.604 1.00 92.12 71 ALA A CA 1
ATOM 536 C C . ALA A 1 71 ? -8.308 2.217 4.705 1.00 92.12 71 ALA A C 1
ATOM 538 O O . ALA A 1 71 ? -8.013 2.941 3.751 1.00 92.12 71 ALA A O 1
ATOM 539 N N . LEU A 1 72 ? -7.685 1.060 4.953 1.00 90.19 72 LEU A N 1
ATOM 540 C CA . LEU A 1 72 ? -6.589 0.539 4.137 1.00 90.19 72 LEU A CA 1
ATOM 541 C C . LEU A 1 72 ? -7.052 0.280 2.701 1.00 90.19 72 LEU A C 1
ATOM 543 O O . LEU A 1 72 ? -6.487 0.844 1.769 1.00 90.19 72 LEU A O 1
ATOM 547 N N . ILE A 1 73 ? -8.139 -0.479 2.518 1.00 92.06 73 ILE A N 1
ATOM 548 C CA . ILE A 1 73 ? -8.696 -0.777 1.187 1.00 92.06 73 ILE A CA 1
ATOM 549 C C . ILE A 1 73 ? -9.026 0.515 0.432 1.00 92.06 73 ILE A C 1
ATOM 551 O O . ILE A 1 73 ? -8.680 0.650 -0.742 1.00 92.06 73 ILE A O 1
ATOM 555 N N . SER A 1 74 ? -9.669 1.476 1.099 1.00 95.81 74 SER A N 1
ATOM 556 C CA . SER A 1 74 ? -10.052 2.752 0.486 1.00 95.81 74 SER A CA 1
ATOM 557 C C . SER A 1 74 ? -8.826 3.561 0.064 1.00 95.81 74 SER A C 1
ATOM 559 O O . SER A 1 74 ? -8.779 4.080 -1.050 1.00 95.81 74 SER A O 1
ATOM 561 N N . THR A 1 75 ? -7.809 3.628 0.922 1.00 92.75 75 THR A N 1
ATOM 562 C CA . THR A 1 75 ? -6.571 4.367 0.648 1.00 92.75 75 THR A CA 1
ATOM 563 C C . THR A 1 75 ? -5.775 3.714 -0.479 1.00 92.75 75 THR A C 1
ATOM 565 O O . THR A 1 75 ? -5.352 4.407 -1.404 1.00 92.75 75 THR A O 1
ATOM 568 N N . SER A 1 76 ? -5.637 2.38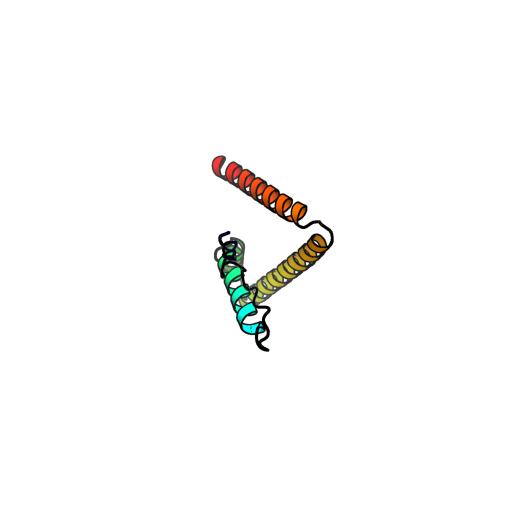5 -0.476 1.00 90.38 76 SER A N 1
ATOM 569 C CA . SER A 1 76 ? -4.990 1.649 -1.565 1.00 90.38 76 SER A CA 1
ATOM 570 C C . SER A 1 76 ? -5.736 1.830 -2.885 1.00 90.38 76 SER A C 1
ATOM 572 O O . SER A 1 76 ? -5.108 2.068 -3.915 1.00 90.38 76 SER A O 1
ATOM 574 N N . LEU A 1 77 ? -7.072 1.777 -2.875 1.00 94.00 77 LEU A N 1
ATOM 575 C CA . LEU A 1 77 ? -7.879 1.974 -4.078 1.00 94.00 77 LEU A CA 1
ATOM 576 C C . LEU A 1 77 ? -7.690 3.380 -4.658 1.00 94.00 77 LEU A C 1
ATOM 578 O O . LEU A 1 77 ? -7.518 3.522 -5.870 1.00 94.00 77 LEU A O 1
ATOM 582 N N . LEU A 1 78 ? -7.684 4.409 -3.807 1.00 96.06 78 LEU A N 1
ATOM 583 C CA . LEU A 1 78 ? -7.411 5.786 -4.221 1.00 96.06 78 LEU A CA 1
ATOM 584 C C . LEU A 1 78 ? -5.989 5.935 -4.772 1.00 96.06 78 LEU A C 1
ATOM 586 O O . LEU A 1 78 ? -5.816 6.508 -5.847 1.00 96.06 78 LEU A O 1
ATOM 590 N N . GLY A 1 79 ? -4.991 5.370 -4.088 1.00 94.25 79 GLY A N 1
ATOM 591 C CA . GLY A 1 79 ? -3.592 5.403 -4.511 1.00 94.25 79 GLY A CA 1
ATOM 592 C C . GLY A 1 79 ? -3.371 4.735 -5.867 1.00 94.25 79 GLY A C 1
ATOM 593 O O . GLY A 1 79 ? -2.773 5.335 -6.759 1.00 94.25 79 GLY A O 1
ATOM 594 N N . VAL A 1 80 ? -3.919 3.533 -6.068 1.00 91.94 80 VAL A N 1
ATOM 595 C CA . VAL A 1 80 ? -3.824 2.805 -7.343 1.00 91.94 80 VAL A CA 1
ATOM 596 C C . VAL A 1 80 ? -4.575 3.542 -8.452 1.00 91.94 80 VAL A C 1
ATOM 598 O O . VAL A 1 80 ? -4.043 3.684 -9.551 1.00 91.94 80 VAL A O 1
ATOM 601 N N . SER A 1 81 ? -5.780 4.053 -8.179 1.00 95.56 81 SER A N 1
ATOM 602 C CA . SER A 1 81 ? -6.577 4.782 -9.178 1.00 95.56 81 SER A CA 1
ATOM 603 C C . SER A 1 81 ? -5.878 6.062 -9.640 1.00 95.56 81 SER A C 1
ATOM 605 O O . SER A 1 81 ? -5.796 6.329 -10.841 1.00 95.56 81 SER A O 1
ATOM 607 N N . LEU A 1 82 ? -5.339 6.838 -8.695 1.00 95.50 82 LEU A N 1
ATOM 608 C CA . LEU A 1 82 ? -4.606 8.064 -8.989 1.00 95.50 82 LEU A CA 1
ATOM 609 C C . LEU A 1 82 ? -3.276 7.765 -9.687 1.00 95.50 82 LEU A C 1
ATOM 611 O O . LEU A 1 82 ? -2.978 8.375 -10.712 1.00 95.50 82 LEU A O 1
ATOM 615 N N . GLY A 1 83 ? -2.512 6.791 -9.189 1.00 92.31 83 GLY A N 1
ATOM 616 C CA . GLY A 1 83 ? -1.253 6.363 -9.798 1.00 92.31 83 GLY A CA 1
ATOM 617 C C . GLY A 1 83 ? -1.446 5.888 -11.237 1.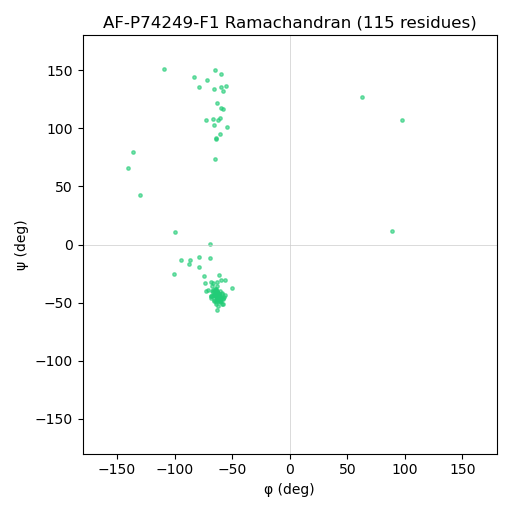00 92.31 83 GLY A C 1
ATOM 618 O O . GLY A 1 83 ? -0.710 6.301 -12.130 1.00 92.31 83 GLY A O 1
ATOM 619 N N . TYR A 1 84 ? -2.498 5.111 -11.496 1.00 93.25 84 TYR A N 1
ATOM 620 C CA . TYR A 1 84 ? -2.866 4.674 -12.840 1.00 93.25 84 TYR A CA 1
ATOM 621 C C . TYR A 1 84 ? -3.234 5.838 -13.766 1.00 93.25 84 TYR A C 1
ATOM 623 O O . TYR A 1 84 ? -2.837 5.860 -14.934 1.00 93.25 84 TYR A O 1
ATOM 631 N N . TRP A 1 85 ? -3.984 6.820 -13.260 1.00 94.88 85 TRP A N 1
ATOM 632 C CA . TRP A 1 85 ? -4.341 8.010 -14.030 1.00 94.88 85 TRP A CA 1
ATOM 633 C C . TRP A 1 85 ? -3.104 8.835 -14.413 1.00 94.88 85 TRP A C 1
ATOM 635 O O . TRP A 1 85 ? -2.985 9.249 -15.567 1.00 94.88 85 TRP A O 1
ATOM 645 N N . ILE A 1 86 ? -2.164 9.014 -13.480 1.00 93.19 86 ILE A N 1
ATOM 646 C CA . ILE A 1 86 ? -0.897 9.722 -13.711 1.00 93.19 86 ILE A CA 1
ATOM 647 C C . ILE A 1 86 ? -0.024 8.956 -14.713 1.00 93.19 86 ILE A C 1
ATOM 649 O O . ILE A 1 86 ? 0.437 9.539 -15.694 1.00 93.19 86 ILE A O 1
ATOM 653 N N . ALA A 1 87 ? 0.146 7.645 -14.520 1.00 90.88 87 ALA A N 1
ATOM 654 C CA . ALA A 1 87 ? 0.979 6.797 -15.375 1.00 90.88 87 ALA A CA 1
ATOM 655 C C . ALA A 1 87 ? 0.497 6.748 -16.834 1.00 90.88 87 ALA A C 1
ATOM 657 O O . ALA A 1 87 ? 1.289 6.545 -17.745 1.00 90.88 87 ALA A O 1
ATOM 658 N N . ARG A 1 88 ? -0.801 6.966 -17.080 1.00 92.44 88 ARG A N 1
ATOM 659 C CA . ARG A 1 88 ? -1.363 7.070 -18.437 1.00 92.44 88 ARG A CA 1
ATOM 660 C C . ARG A 1 88 ? -1.128 8.419 -19.116 1.00 92.44 88 ARG A C 1
ATOM 662 O O . ARG A 1 88 ? -1.317 8.519 -20.325 1.00 92.44 88 ARG A O 1
ATOM 669 N N . ARG A 1 89 ? -0.820 9.467 -18.352 1.00 91.69 89 ARG A N 1
ATOM 670 C CA . ARG A 1 89 ? -0.689 10.852 -18.836 1.00 91.69 89 ARG A CA 1
ATOM 671 C C . ARG A 1 89 ? 0.765 11.271 -19.045 1.00 91.69 89 ARG A C 1
ATOM 673 O O . ARG A 1 89 ? 0.999 12.188 -19.826 1.00 91.69 89 ARG A O 1
ATOM 680 N N . LEU A 1 90 ? 1.705 10.653 -18.333 1.00 89.81 90 LEU A N 1
ATOM 681 C CA . LEU A 1 90 ? 3.116 11.033 -18.321 1.00 89.81 90 LEU A CA 1
ATOM 682 C C . LEU A 1 90 ? 3.989 10.010 -19.049 1.00 89.81 90 LEU A C 1
ATOM 684 O O . LEU A 1 90 ? 3.686 8.819 -19.067 1.00 89.81 90 LEU A O 1
ATOM 688 N N . ASP A 1 91 ? 5.091 10.493 -19.618 1.00 91.75 91 ASP A N 1
ATOM 689 C CA . ASP A 1 91 ? 6.137 9.637 -20.172 1.00 91.75 91 ASP A CA 1
ATOM 690 C C . ASP A 1 91 ? 6.811 8.834 -19.035 1.00 91.75 91 ASP A C 1
ATOM 692 O O . ASP A 1 91 ? 7.141 9.433 -17.999 1.00 91.75 91 ASP A O 1
ATOM 696 N N . PRO A 1 92 ? 7.034 7.513 -19.195 1.00 91.38 92 PRO A N 1
ATOM 697 C CA . PRO A 1 92 ? 7.699 6.679 -18.193 1.00 91.38 92 PRO A CA 1
ATOM 698 C C . PRO A 1 92 ? 9.023 7.254 -17.677 1.00 91.38 92 PRO A C 1
ATOM 700 O O . PRO A 1 92 ? 9.291 7.186 -16.480 1.00 91.38 92 PRO A O 1
ATOM 703 N N . GLN A 1 93 ? 9.819 7.893 -18.542 1.00 91.69 93 GLN A N 1
ATOM 704 C CA . GLN A 1 93 ? 11.113 8.458 -18.138 1.00 91.69 93 GLN A CA 1
ATOM 705 C C . GLN A 1 93 ? 10.960 9.603 -17.131 1.00 91.69 93 GLN A C 1
ATOM 707 O O . GLN A 1 93 ? 11.744 9.731 -16.189 1.00 91.69 93 GLN A O 1
ATOM 712 N N . ILE A 1 94 ? 9.934 10.437 -17.320 1.00 92.75 94 ILE A N 1
ATOM 713 C CA . ILE A 1 94 ? 9.645 11.566 -16.431 1.00 92.75 94 ILE A CA 1
ATOM 714 C C . ILE A 1 94 ? 9.114 11.042 -15.095 1.00 92.75 94 ILE A C 1
ATOM 716 O O . ILE A 1 94 ? 9.467 11.579 -14.044 1.00 92.75 94 ILE A O 1
ATOM 720 N N . LEU A 1 95 ? 8.287 9.994 -15.128 1.00 93.00 95 LEU A N 1
ATOM 721 C CA . LEU A 1 95 ? 7.715 9.375 -13.935 1.00 93.00 95 LEU A CA 1
ATOM 722 C C . LEU A 1 95 ? 8.808 8.764 -13.050 1.00 93.00 95 LEU A C 1
ATOM 724 O O . LEU A 1 95 ? 8.878 9.107 -11.870 1.00 93.00 95 LEU A O 1
ATOM 728 N N . ASP A 1 96 ? 9.694 7.947 -13.620 1.00 93.06 96 ASP A N 1
ATOM 729 C CA . ASP A 1 96 ? 10.776 7.290 -12.877 1.00 93.06 96 ASP A CA 1
ATOM 730 C C . ASP A 1 96 ? 11.727 8.311 -12.244 1.00 93.06 96 ASP A C 1
ATOM 732 O O . ASP A 1 96 ? 12.037 8.230 -11.052 1.00 93.06 96 ASP A O 1
ATOM 736 N N . PHE A 1 97 ? 12.135 9.329 -13.012 1.00 95.38 97 PHE A N 1
ATOM 737 C CA . PHE A 1 97 ? 12.979 10.403 -12.494 1.00 95.38 97 PHE A CA 1
ATOM 738 C C . PHE A 1 97 ? 12.287 11.190 -11.372 1.00 95.38 97 PHE A C 1
ATOM 740 O O . PHE A 1 97 ? 12.905 11.485 -10.348 1.00 95.38 97 PHE A O 1
ATOM 747 N N . SER A 1 98 ? 10.994 11.494 -11.529 1.00 93.94 98 SER A N 1
ATOM 748 C CA . SER A 1 98 ? 10.224 12.236 -10.524 1.00 93.94 98 SER A CA 1
ATOM 749 C C . SER A 1 98 ? 10.077 11.450 -9.223 1.00 93.94 98 SER A C 1
ATOM 751 O O . SER A 1 98 ? 10.260 12.018 -8.149 1.00 93.94 98 SER A O 1
ATOM 753 N N . VAL A 1 99 ? 9.786 10.146 -9.302 1.00 94.44 99 VAL A N 1
ATOM 754 C CA . VAL A 1 99 ? 9.670 9.272 -8.125 1.00 94.44 99 VAL A CA 1
ATOM 755 C C . VAL A 1 99 ? 11.017 9.144 -7.415 1.00 94.44 99 VAL A C 1
ATOM 757 O O . VAL A 1 99 ? 11.071 9.282 -6.193 1.00 94.44 99 VAL A O 1
ATOM 760 N N . ALA A 1 100 ? 12.107 8.946 -8.160 1.00 95.75 100 ALA A N 1
ATOM 761 C CA . ALA A 1 100 ? 13.448 8.861 -7.589 1.00 95.75 100 ALA A CA 1
ATOM 762 C C . ALA A 1 100 ? 13.847 10.156 -6.863 1.00 95.75 100 ALA A C 1
ATOM 764 O O . ALA A 1 100 ? 14.316 10.108 -5.725 1.00 95.75 100 ALA A O 1
ATOM 765 N N . LEU A 1 101 ? 13.614 11.316 -7.488 1.00 97.31 101 LEU A N 1
ATOM 766 C CA . LEU A 1 101 ? 13.909 12.619 -6.892 1.00 97.31 101 LEU A CA 1
ATOM 767 C C . LEU A 1 101 ? 13.046 12.889 -5.654 1.00 97.31 101 LEU A C 1
ATOM 769 O O . LEU A 1 101 ? 13.561 13.353 -4.638 1.00 97.31 101 LEU A O 1
ATOM 773 N N . LEU A 1 102 ? 11.748 12.578 -5.723 1.00 96.56 102 LEU A N 1
ATOM 774 C CA . LEU A 1 102 ? 10.817 12.749 -4.610 1.00 96.56 102 LEU A CA 1
ATOM 775 C C . LEU A 1 102 ? 11.224 11.891 -3.408 1.00 96.56 102 LEU A C 1
ATOM 777 O O . LEU A 1 102 ? 11.284 12.402 -2.292 1.00 96.56 102 LEU A O 1
ATOM 781 N N . LEU A 1 103 ? 11.543 10.612 -3.629 1.00 96.00 103 LEU A N 1
ATOM 782 C CA . LEU A 1 103 ? 11.999 9.716 -2.565 1.00 96.00 103 LEU A CA 1
ATOM 783 C C . LEU A 1 103 ? 13.326 10.175 -1.960 1.00 96.00 103 LEU A C 1
ATOM 785 O O . LEU A 1 103 ? 13.462 10.168 -0.739 1.00 96.00 103 LEU A O 1
ATOM 789 N N . LEU A 1 104 ? 14.281 10.617 -2.784 1.00 97.06 104 LEU A N 1
ATOM 790 C CA . LEU A 1 104 ? 15.556 11.151 -2.304 1.00 97.06 104 LEU A CA 1
ATOM 791 C C . LEU A 1 104 ? 15.354 12.398 -1.434 1.00 97.06 104 LEU A C 1
ATOM 793 O O . LEU A 1 104 ? 15.975 12.523 -0.381 1.00 97.06 104 LEU A O 1
ATOM 797 N N . LEU A 1 105 ? 14.474 13.305 -1.860 1.00 97.62 105 LEU A N 1
ATOM 798 C CA . LEU A 1 105 ? 14.167 14.529 -1.127 1.00 97.62 105 LEU A CA 1
ATOM 799 C C . LEU A 1 105 ? 13.489 14.215 0.209 1.00 97.62 105 LEU A C 1
ATOM 801 O O . LEU A 1 105 ? 13.927 14.720 1.239 1.00 97.62 105 LEU A O 1
ATOM 805 N N . ILE A 1 106 ? 12.473 13.347 0.211 1.00 96.69 106 ILE A N 1
ATOM 806 C CA . ILE A 1 106 ? 11.786 12.917 1.438 1.00 96.69 106 ILE A CA 1
ATOM 807 C C . ILE A 1 106 ? 12.774 12.247 2.399 1.00 96.69 106 ILE A C 1
ATOM 809 O O . ILE A 1 106 ? 12.797 12.586 3.580 1.00 96.69 106 ILE A O 1
ATOM 813 N N . ALA A 1 107 ? 13.620 11.340 1.904 1.00 95.50 107 ALA A N 1
ATOM 814 C CA . ALA A 1 107 ? 14.631 10.671 2.716 1.00 95.50 107 ALA A CA 1
ATOM 815 C C . ALA A 1 107 ? 15.656 11.657 3.295 1.00 95.50 107 ALA A C 1
ATOM 817 O O . ALA A 1 107 ? 16.008 11.554 4.466 1.00 95.50 107 ALA A O 1
ATOM 818 N N . GLY A 1 108 ? 16.107 12.632 2.500 1.00 96.62 108 GLY A N 1
ATOM 819 C CA . GLY A 1 108 ? 17.028 13.675 2.946 1.00 96.62 108 GLY A CA 1
ATOM 820 C C . GLY A 1 108 ? 16.426 14.579 4.023 1.00 96.62 108 GLY A C 1
ATOM 821 O O . GLY A 1 108 ? 17.094 14.858 5.016 1.00 96.62 108 GLY A O 1
ATOM 822 N N . LEU A 1 109 ? 15.162 14.987 3.863 1.00 95.94 109 LEU A N 1
ATOM 823 C CA . LEU A 1 109 ? 14.438 15.768 4.871 1.00 95.94 109 LEU A CA 1
ATOM 824 C C . LEU A 1 109 ? 14.278 14.984 6.178 1.00 95.94 109 LEU A C 1
ATOM 826 O O . LEU A 1 109 ? 14.650 15.486 7.232 1.00 95.94 109 LEU A O 1
ATOM 830 N N . LEU A 1 110 ? 13.823 13.729 6.099 1.00 94.69 110 LEU A N 1
ATOM 831 C CA . LEU A 1 110 ? 13.714 12.841 7.261 1.00 94.69 110 LEU A CA 1
ATOM 832 C C . LEU A 1 110 ? 15.062 12.633 7.956 1.00 94.69 110 LEU A C 1
ATOM 834 O O . LEU A 1 110 ? 15.125 12.647 9.181 1.00 94.69 110 LEU A O 1
ATOM 838 N N . MET A 1 111 ? 16.142 12.448 7.195 1.00 95.50 111 MET A N 1
ATOM 839 C CA . MET A 1 111 ? 17.483 12.309 7.760 1.00 95.50 111 MET A CA 1
ATOM 840 C C . MET A 1 111 ? 17.927 13.594 8.469 1.00 95.50 111 MET A C 1
ATOM 842 O O . MET A 1 111 ? 18.527 13.522 9.537 1.00 95.50 111 MET A O 1
ATOM 846 N N . GLY A 1 112 ? 17.611 14.762 7.904 1.00 95.38 112 GLY A N 1
ATOM 847 C CA . GLY A 1 112 ? 17.857 16.057 8.538 1.00 95.38 112 GLY A CA 1
ATOM 848 C C . GLY A 1 112 ? 17.122 16.193 9.870 1.00 95.38 112 GLY A C 1
ATOM 849 O O . GLY A 1 112 ? 17.758 16.492 10.880 1.00 95.38 112 GLY A O 1
ATOM 850 N N . ASP A 1 113 ? 15.823 15.885 9.884 1.00 93.69 113 ASP A N 1
ATOM 851 C CA . ASP A 1 113 ? 14.999 15.906 11.096 1.00 93.69 113 ASP A CA 1
ATOM 852 C C . ASP A 1 113 ? 15.576 14.973 12.171 1.00 93.69 113 ASP A C 1
ATOM 854 O O . ASP A 1 113 ? 15.748 15.387 13.314 1.00 93.69 113 ASP A O 1
ATOM 858 N N . VAL A 1 114 ? 15.958 13.746 11.797 1.00 93.12 114 VAL A N 1
ATOM 859 C CA . VAL A 1 114 ? 16.540 12.746 12.712 1.00 93.12 114 VAL A CA 1
ATOM 860 C C . VAL A 1 114 ? 17.888 13.183 13.285 1.00 93.12 114 VAL A C 1
ATOM 862 O O . VAL A 1 114 ? 18.160 12.910 14.446 1.00 93.12 114 VAL A O 1
ATOM 865 N N . VAL A 1 115 ? 18.742 13.841 12.498 1.00 94.44 115 VAL A N 1
ATOM 866 C CA . VAL A 1 115 ? 20.051 14.328 12.973 1.00 94.44 115 VAL A CA 1
ATOM 867 C C . VAL A 1 115 ? 19.904 15.562 13.870 1.00 94.44 115 VAL A C 1
ATOM 869 O O . VAL A 1 115 ? 20.766 15.820 14.707 1.00 94.44 115 VAL A O 1
ATOM 872 N N . SER A 1 116 ? 18.832 16.335 13.683 1.00 89.81 116 SER A N 1
ATOM 873 C CA . SER A 1 116 ? 18.544 17.534 14.475 1.00 89.81 116 SER A CA 1
ATOM 874 C C . SER A 1 116 ? 17.768 17.278 15.774 1.00 89.81 116 SER A C 1
ATOM 876 O O . SER A 1 116 ? 17.690 18.189 16.601 1.00 89.81 116 SER A O 1
ATOM 878 N N . ALA A 1 117 ? 17.197 16.079 15.937 1.00 75.06 117 ALA A N 1
ATOM 879 C CA . ALA A 1 117 ? 16.459 15.630 17.121 1.00 75.06 117 ALA A CA 1
ATOM 880 C C . ALA A 1 117 ? 17.390 15.056 18.201 1.00 75.06 117 ALA A C 1
ATOM 882 O O . ALA A 1 117 ? 17.106 15.307 19.394 1.00 75.06 117 ALA A O 1
#

Secondary structure (DSSP, 8-state):
-PPPPP-----S----------STTTHHHHHHHHHHHHHHHHTT-HHHHHHHHHHHH-S-HHHHHHHHHHHHHHHHHHHHHHHHHHHTTS-HHHHHHHHHHHHHHHHHHHHHHHHH-

Solvent-accessible surface area (backbone atoms only — not comparable to full-atom values): 7167 Å² total; per-residue (Å²): 135,79,78,81,79,81,79,80,69,88,78,79,84,81,74,77,76,76,67,72,81,84,62,100,65,58,64,61,60,52,48,52,51,52,49,50,54,51,50,62,72,51,64,85,37,70,68,57,55,51,50,49,52,53,31,70,75,40,97,52,44,69,57,47,51,53,52,52,52,50,50,50,53,52,50,51,51,50,50,52,54,50,50,52,55,49,61,74,76,50,59,68,71,60,51,54,53,49,54,53,53,50,52,52,50,53,50,50,51,54,50,50,54,62,75,73,106

InterPro domains:
  IPR001727 GDT1-like [PF01169] (33-107)
  IPR001727 GDT1-like [PTHR12608] (25-107)